Protein AF-K2FFA9-F1 (afdb_monomer_lite)

Structure (mmCIF, N/CA/C/O backbone):
data_AF-K2FFA9-F1
#
_entry.id   AF-K2FFA9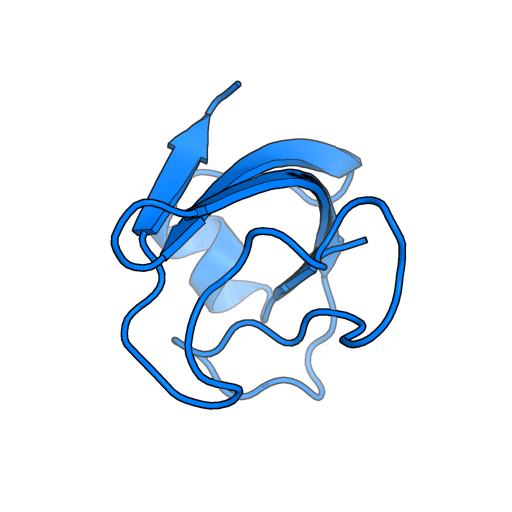-F1
#
loop_
_atom_site.group_PDB
_atom_site.id
_atom_site.type_symbol
_atom_site.label_atom_id
_atom_site.label_alt_id
_atom_site.label_comp_id
_atom_site.label_asym_id
_atom_site.label_entity_id
_atom_site.label_seq_id
_atom_site.pdbx_PDB_ins_code
_atom_site.Cartn_x
_atom_site.Cartn_y
_atom_site.Cartn_z
_atom_site.occupancy
_atom_site.B_iso_or_equiv
_atom_site.auth_seq_id
_atom_site.auth_comp_id
_atom_site.auth_asym_id
_atom_site.auth_atom_id
_atom_site.pdbx_PDB_model_num
ATOM 1 N N . MET A 1 1 ? 4.244 -9.944 4.863 1.00 83.69 1 MET A N 1
ATOM 2 C CA . MET A 1 1 ? 4.493 -9.415 3.502 1.00 83.69 1 MET A CA 1
ATOM 3 C C . MET A 1 1 ? 3.272 -8.644 3.030 1.00 83.69 1 MET A C 1
ATOM 5 O O . MET A 1 1 ? 2.166 -9.006 3.420 1.00 83.69 1 MET A O 1
ATOM 9 N N . ALA A 1 2 ? 3.484 -7.573 2.269 1.00 89.94 2 ALA A N 1
ATOM 10 C CA . ALA A 1 2 ? 2.457 -6.727 1.664 1.00 89.94 2 ALA A CA 1
ATOM 11 C C . ALA A 1 2 ? 2.389 -7.045 0.174 1.00 89.94 2 ALA A C 1
ATOM 13 O O . ALA A 1 2 ? 3.415 -6.947 -0.493 1.00 89.94 2 ALA A O 1
ATOM 14 N N . ARG A 1 3 ? 1.226 -7.433 -0.347 1.00 93.38 3 ARG A N 1
ATOM 15 C CA . ARG A 1 3 ? 1.072 -7.752 -1.769 1.00 93.38 3 ARG A CA 1
ATOM 16 C C . ARG A 1 3 ? 0.483 -6.571 -2.523 1.00 93.38 3 ARG A C 1
ATOM 18 O O . ARG A 1 3 ? -0.536 -6.028 -2.096 1.00 93.38 3 ARG A O 1
ATOM 25 N N . PHE A 1 4 ? 1.117 -6.218 -3.632 1.00 94.38 4 PHE A N 1
ATOM 26 C CA . PHE A 1 4 ? 0.780 -5.084 -4.485 1.00 94.38 4 PHE A CA 1
ATOM 27 C C . PHE A 1 4 ? 0.718 -5.523 -5.944 1.00 94.38 4 PHE A C 1
ATOM 29 O O . PHE A 1 4 ? 1.487 -6.385 -6.356 1.00 94.38 4 PHE A O 1
ATOM 36 N N . ASN A 1 5 ? -0.118 -4.872 -6.747 1.00 96.06 5 ASN A N 1
ATOM 37 C CA . ASN A 1 5 ? 0.006 -4.958 -8.199 1.00 96.06 5 ASN A CA 1
ATOM 38 C C . ASN A 1 5 ? 1.308 -4.275 -8.674 1.00 96.06 5 ASN A C 1
ATOM 40 O O . ASN A 1 5 ? 1.708 -3.264 -8.088 1.00 96.06 5 ASN A O 1
ATOM 44 N N . ASP A 1 6 ? 1.934 -4.758 -9.753 1.00 93.75 6 ASP A N 1
ATOM 45 C CA . ASP A 1 6 ? 3.144 -4.136 -10.322 1.00 93.75 6 ASP A CA 1
ATOM 46 C C . ASP A 1 6 ? 2.932 -2.662 -10.718 1.00 93.75 6 ASP A C 1
ATOM 48 O O . ASP A 1 6 ? 3.807 -1.820 -10.492 1.00 93.75 6 ASP A O 1
ATOM 52 N N . LEU A 1 7 ? 1.750 -2.316 -11.242 1.00 94.75 7 LEU A N 1
ATOM 53 C CA . LEU A 1 7 ? 1.399 -0.929 -11.570 1.00 94.75 7 LEU A CA 1
ATOM 54 C C . LEU A 1 7 ? 1.387 -0.053 -10.316 1.00 94.75 7 LEU A C 1
ATOM 56 O O . LEU A 1 7 ? 1.913 1.051 -10.318 1.00 94.75 7 LEU A O 1
ATOM 60 N N . THR A 1 8 ? 0.855 -0.574 -9.210 1.00 93.12 8 THR A N 1
ATOM 61 C CA . THR A 1 8 ? 0.785 0.157 -7.938 1.00 93.12 8 THR A CA 1
ATOM 62 C C . THR A 1 8 ? 2.157 0.332 -7.301 1.00 93.12 8 THR A C 1
ATOM 64 O O . THR A 1 8 ? 2.436 1.394 -6.757 1.00 93.12 8 THR A O 1
ATOM 67 N N . LEU A 1 9 ? 3.037 -0.670 -7.389 1.00 92.81 9 LEU A N 1
ATOM 68 C CA . LEU A 1 9 ? 4.432 -0.506 -6.968 1.00 92.81 9 LEU A CA 1
ATOM 69 C C . LEU A 1 9 ? 5.120 0.593 -7.777 1.00 92.81 9 LEU A C 1
ATOM 71 O O . LEU A 1 9 ? 5.773 1.456 -7.195 1.00 92.81 9 LEU A O 1
ATOM 75 N N . THR A 1 10 ? 4.912 0.594 -9.094 1.00 93.81 10 THR A N 1
ATOM 76 C CA . THR A 1 10 ? 5.473 1.603 -10.000 1.00 93.81 10 THR A CA 1
ATOM 77 C C . THR A 1 10 ? 4.963 3.005 -9.664 1.00 93.81 10 THR A C 1
ATOM 79 O O . THR A 1 10 ? 5.773 3.915 -9.494 1.00 93.81 10 THR A O 1
ATOM 82 N N . ASP A 1 11 ? 3.651 3.172 -9.481 1.00 93.38 11 ASP A N 1
ATOM 83 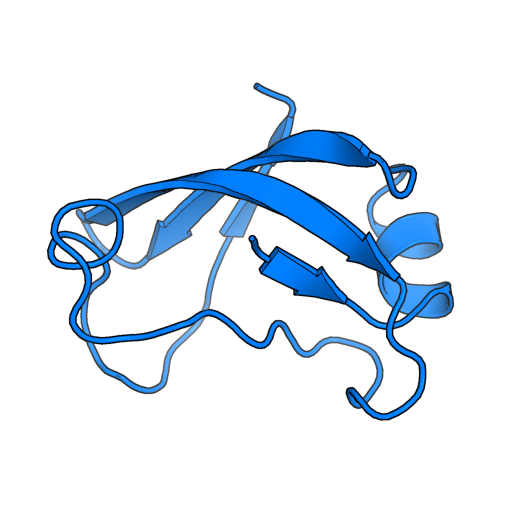C CA . ASP A 1 11 ? 3.027 4.456 -9.128 1.00 93.38 11 ASP A CA 1
ATOM 84 C C . ASP A 1 11 ? 3.508 4.987 -7.768 1.00 93.38 11 ASP A C 1
ATOM 86 O O . ASP A 1 11 ? 3.649 6.195 -7.575 1.00 93.38 11 ASP A O 1
ATOM 90 N N . LEU A 1 12 ? 3.804 4.088 -6.824 1.00 90.69 12 LEU A N 1
ATOM 91 C CA . LEU A 1 12 ? 4.362 4.428 -5.513 1.00 90.69 12 LEU A CA 1
ATOM 92 C C . LEU A 1 12 ? 5.893 4.607 -5.530 1.00 90.69 12 LEU A C 1
ATOM 94 O O . LEU A 1 12 ? 6.476 4.985 -4.511 1.00 90.69 12 LEU A O 1
ATOM 98 N N . GLY A 1 13 ? 6.563 4.341 -6.657 1.00 93.50 13 GLY A N 1
ATOM 99 C CA . GLY A 1 13 ? 8.024 4.385 -6.773 1.00 93.50 13 GLY A CA 1
ATOM 100 C C . GLY A 1 13 ? 8.734 3.333 -5.912 1.00 93.50 13 GLY A C 1
ATOM 101 O O . GLY A 1 13 ? 9.820 3.586 -5.385 1.00 93.50 13 GLY A O 1
ATOM 102 N N . LEU A 1 14 ? 8.101 2.175 -5.725 1.00 92.62 14 LEU A N 1
ATOM 103 C CA . LEU A 1 14 ? 8.578 1.051 -4.926 1.00 92.62 14 LEU A CA 1
ATOM 104 C C . LEU A 1 14 ? 8.963 -0.129 -5.819 1.00 92.62 14 LEU A C 1
ATOM 106 O O . LEU A 1 14 ? 8.490 -0.273 -6.942 1.00 92.62 14 LEU A O 1
ATOM 110 N N . VAL A 1 15 ? 9.798 -1.016 -5.285 1.00 92.69 15 VAL A N 1
ATOM 111 C CA . VAL A 1 15 ? 10.168 -2.277 -5.937 1.00 92.69 15 VAL A CA 1
ATOM 112 C C . VAL A 1 15 ? 9.768 -3.454 -5.057 1.00 92.69 15 VAL A C 1
ATOM 114 O O . VAL A 1 15 ? 9.774 -3.358 -3.827 1.00 92.69 15 VAL A O 1
ATOM 117 N N . SER A 1 16 ? 9.436 -4.585 -5.678 1.00 93.31 16 SER A N 1
ATOM 118 C CA . SER A 1 16 ? 9.261 -5.842 -4.945 1.00 93.31 16 SER A CA 1
ATOM 119 C C . SER A 1 16 ? 10.547 -6.175 -4.175 1.00 93.31 16 SER A C 1
ATOM 121 O O . SER A 1 16 ? 11.652 -6.003 -4.686 1.00 93.31 16 SER A O 1
ATOM 123 N N . GLY A 1 17 ? 10.407 -6.615 -2.928 1.00 92.75 17 GLY A N 1
ATOM 124 C CA . GLY A 1 17 ? 11.505 -6.818 -1.985 1.00 92.75 17 GLY A CA 1
ATOM 125 C C . GLY A 1 17 ? 11.827 -5.603 -1.107 1.00 92.75 17 GLY A C 1
ATOM 126 O O . GLY A 1 17 ? 12.567 -5.756 -0.137 1.00 92.75 17 GLY A O 1
ATOM 127 N N . ALA A 1 18 ? 11.266 -4.421 -1.382 1.00 92.00 18 ALA A N 1
ATOM 128 C CA . ALA A 1 18 ? 11.482 -3.244 -0.544 1.00 92.00 18 ALA A CA 1
ATOM 129 C C . ALA A 1 18 ? 10.796 -3.379 0.825 1.00 92.00 18 ALA A C 1
ATOM 131 O O . ALA A 1 18 ? 9.659 -3.846 0.926 1.00 92.00 18 ALA A O 1
ATOM 132 N N . SER A 1 19 ? 11.469 -2.907 1.875 1.00 91.69 19 SER A N 1
ATOM 133 C CA . SER A 1 19 ? 10.848 -2.682 3.181 1.00 91.69 19 SER A CA 1
ATOM 134 C C . SER A 1 19 ? 9.940 -1.460 3.109 1.00 91.69 19 SER A C 1
ATOM 136 O O . SER A 1 19 ? 10.381 -0.365 2.765 1.00 91.69 19 SER A O 1
ATOM 138 N N . VAL A 1 20 ? 8.669 -1.651 3.438 1.00 91.00 20 VAL A N 1
ATOM 139 C CA . VAL A 1 20 ? 7.651 -0.603 3.448 1.00 91.00 20 VAL A CA 1
ATOM 140 C C . VAL A 1 20 ? 6.998 -0.514 4.814 1.00 91.00 20 VAL A C 1
ATOM 142 O O . VAL A 1 20 ? 6.783 -1.522 5.498 1.00 91.00 20 VAL A O 1
ATOM 145 N N . ARG A 1 21 ? 6.659 0.713 5.194 1.00 89.94 21 ARG A N 1
ATOM 146 C CA . ARG A 1 21 ? 5.836 1.005 6.357 1.00 89.94 21 ARG A CA 1
ATOM 147 C C . ARG A 1 21 ? 4.414 1.256 5.881 1.00 89.94 21 ARG A C 1
ATOM 149 O O . ARG A 1 21 ? 4.166 2.159 5.088 1.00 89.94 21 ARG A O 1
ATOM 156 N N . LEU A 1 22 ? 3.484 0.432 6.345 1.00 87.44 22 LEU A N 1
ATOM 157 C CA . LEU A 1 22 ? 2.059 0.622 6.120 1.00 87.44 22 LEU A CA 1
ATOM 158 C C . LEU A 1 22 ? 1.451 1.308 7.331 1.00 87.44 22 LEU A C 1
ATOM 160 O O . LEU A 1 22 ? 1.672 0.864 8.456 1.00 87.44 22 LEU A O 1
ATOM 164 N N . MET A 1 23 ? 0.666 2.351 7.095 1.00 85.25 23 MET A N 1
ATOM 165 C CA . MET A 1 23 ? -0.061 3.073 8.132 1.00 85.25 23 MET A CA 1
ATOM 166 C C . MET A 1 23 ? -1.561 3.008 7.870 1.00 85.25 23 MET A C 1
ATOM 168 O O . MET A 1 23 ? -2.015 3.263 6.754 1.00 85.25 23 MET A O 1
ATOM 172 N N . GLN A 1 24 ? -2.335 2.698 8.907 1.00 81.31 24 GLN A N 1
ATOM 173 C CA . GLN A 1 24 ? -3.792 2.661 8.848 1.00 81.31 24 GLN A CA 1
ATOM 174 C C . GLN A 1 24 ? -4.381 3.172 10.162 1.00 81.31 24 GLN A C 1
ATOM 176 O O . GLN A 1 24 ? -4.245 2.536 11.208 1.00 81.31 24 GLN A O 1
ATOM 181 N N . GLY A 1 25 ? -5.051 4.325 10.120 1.00 79.88 25 GLY A N 1
ATOM 182 C CA . GLY A 1 25 ? -5.495 5.009 11.335 1.00 79.88 25 GLY A CA 1
ATOM 183 C C . GLY A 1 25 ? -4.303 5.368 12.231 1.00 79.88 25 GLY A C 1
ATOM 184 O O . GLY A 1 25 ? -3.393 6.063 11.795 1.00 79.88 25 GLY A O 1
ATOM 185 N N . GLN A 1 26 ? -4.307 4.880 13.474 1.00 76.56 26 GLN A N 1
ATOM 186 C CA . GLN A 1 26 ? -3.179 4.996 14.421 1.00 76.56 26 GLN A CA 1
ATOM 187 C C . GLN A 1 26 ? -2.236 3.778 14.380 1.00 76.56 26 GLN A C 1
ATOM 189 O O . GLN A 1 26 ? -1.270 3.695 15.136 1.00 76.56 26 GLN A O 1
ATOM 194 N N . GLY A 1 27 ? -2.548 2.810 13.523 1.00 80.00 27 GLY A N 1
ATOM 195 C CA . GLY A 1 27 ? -1.811 1.577 13.342 1.00 80.00 27 GLY A CA 1
ATOM 196 C C . GLY A 1 27 ? -0.665 1.705 12.361 1.00 80.00 27 GLY A C 1
ATOM 197 O O . GLY A 1 27 ? -0.797 2.364 11.332 1.00 80.00 27 GLY A O 1
ATOM 198 N N . GLU A 1 28 ? 0.425 0.993 12.627 1.00 83.75 28 GLU A N 1
ATOM 199 C CA . GLU A 1 28 ? 1.524 0.833 11.681 1.00 83.75 28 GLU A CA 1
ATOM 200 C C . GLU A 1 28 ? 2.001 -0.621 11.609 1.00 83.75 28 GLU A C 1
ATOM 202 O O . GLU A 1 28 ? 1.937 -1.360 12.597 1.00 83.75 28 GLU A O 1
ATOM 207 N N . ALA A 1 29 ? 2.512 -1.012 10.443 1.00 85.25 29 ALA A N 1
ATOM 208 C CA . ALA A 1 29 ? 3.139 -2.304 10.205 1.00 85.25 29 ALA A CA 1
ATOM 209 C C . ALA A 1 29 ? 4.336 -2.163 9.255 1.00 85.25 29 ALA A C 1
ATOM 211 O O . ALA A 1 29 ? 4.230 -1.549 8.196 1.00 85.25 29 ALA A O 1
ATOM 212 N N . LEU A 1 30 ? 5.469 -2.772 9.612 1.00 87.38 30 LEU A N 1
ATOM 213 C CA . LEU A 1 30 ? 6.627 -2.906 8.725 1.00 87.38 30 LEU A CA 1
ATOM 214 C C . LEU A 1 30 ? 6.571 -4.245 7.997 1.00 87.38 30 LEU A C 1
ATOM 216 O O . LEU A 1 30 ? 6.340 -5.295 8.603 1.00 87.38 30 LEU A O 1
ATOM 220 N N . MET A 1 31 ? 6.778 -4.216 6.687 1.00 88.00 31 MET A N 1
ATOM 221 C CA . MET A 1 31 ? 6.603 -5.388 5.842 1.00 88.00 31 MET A CA 1
ATOM 222 C C . MET A 1 31 ? 7.377 -5.275 4.540 1.00 88.00 31 MET A C 1
ATOM 224 O O . MET A 1 31 ? 7.668 -4.190 4.063 1.00 88.00 31 MET A O 1
ATOM 228 N N . ILE A 1 32 ? 7.692 -6.424 3.950 1.00 91.50 32 ILE A N 1
ATOM 229 C CA . ILE A 1 32 ? 8.293 -6.486 2.620 1.00 91.50 32 ILE A CA 1
ATOM 230 C C . ILE A 1 32 ? 7.192 -6.396 1.565 1.00 91.50 32 ILE A C 1
ATOM 232 O O . ILE A 1 32 ? 6.214 -7.152 1.643 1.00 91.50 32 ILE A O 1
ATOM 236 N N . ALA A 1 33 ? 7.357 -5.482 0.611 1.00 93.12 33 ALA A N 1
ATOM 237 C CA . ALA A 1 33 ? 6.521 -5.355 -0.572 1.00 93.12 33 ALA A CA 1
ATOM 238 C C . ALA A 1 33 ? 6.765 -6.524 -1.530 1.00 93.12 33 ALA A C 1
ATOM 240 O O . ALA A 1 33 ? 7.905 -6.894 -1.791 1.00 93.12 33 ALA A O 1
ATOM 241 N N . VAL A 1 34 ? 5.696 -7.112 -2.053 1.00 94.38 34 VAL A N 1
ATOM 242 C CA . VAL A 1 34 ? 5.731 -8.248 -2.975 1.00 94.38 34 VAL A CA 1
ATOM 243 C C . VAL A 1 34 ? 4.801 -7.943 -4.140 1.00 94.38 34 VAL A C 1
ATOM 245 O O . VAL A 1 34 ? 3.636 -7.609 -3.922 1.00 94.38 34 VAL A O 1
ATOM 248 N N . ALA A 1 35 ? 5.312 -8.061 -5.362 1.00 94.44 35 ALA A N 1
ATOM 249 C CA . ALA A 1 35 ? 4.494 -7.975 -6.566 1.00 94.44 35 ALA A CA 1
ATOM 250 C C . ALA A 1 35 ? 3.572 -9.204 -6.688 1.00 94.44 35 ALA A C 1
ATOM 252 O O . ALA A 1 35 ? 4.024 -10.345 -6.598 1.00 94.44 35 ALA A O 1
ATOM 253 N N . ASP A 1 36 ? 2.280 -8.966 -6.884 1.00 94.38 36 ASP A N 1
ATOM 254 C CA . ASP A 1 36 ? 1.239 -9.963 -7.123 1.00 94.38 36 ASP A CA 1
ATOM 255 C C . ASP A 1 36 ? 0.156 -9.343 -8.021 1.00 94.38 36 ASP A C 1
ATOM 257 O O . ASP A 1 36 ? -0.706 -8.587 -7.569 1.00 94.38 36 ASP A O 1
ATOM 261 N N . ASN A 1 37 ? 0.187 -9.682 -9.311 1.00 92.88 37 ASN A N 1
ATOM 262 C CA . ASN A 1 37 ? -0.759 -9.158 -10.302 1.00 92.88 37 ASN A CA 1
ATOM 263 C C . ASN A 1 37 ? -2.175 -9.745 -10.188 1.00 92.88 37 ASN A C 1
ATOM 265 O O . ASN A 1 37 ? -3.055 -9.334 -10.940 1.00 92.88 37 ASN A O 1
ATOM 269 N N . ASN A 1 38 ? -2.428 -10.651 -9.234 1.00 92.69 38 ASN A N 1
ATOM 270 C CA . ASN A 1 38 ? -3.794 -11.025 -8.858 1.00 92.69 38 ASN A CA 1
ATOM 271 C C . ASN A 1 38 ? -4.454 -9.980 -7.944 1.00 92.69 38 ASN A C 1
ATOM 273 O O . ASN A 1 38 ? -5.662 -10.046 -7.711 1.00 92.69 38 ASN A O 1
ATOM 277 N N . ILE A 1 39 ? -3.684 -9.026 -7.409 1.00 91.88 39 ILE A N 1
ATOM 278 C CA . ILE A 1 39 ? -4.218 -7.895 -6.652 1.00 91.88 39 ILE A CA 1
ATOM 279 C C . ILE A 1 39 ? -4.656 -6.800 -7.63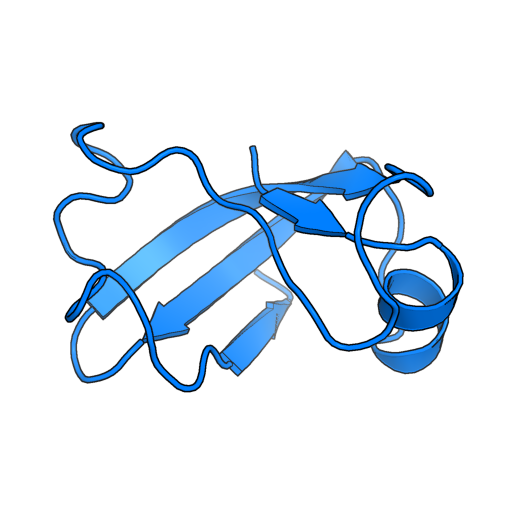6 1.00 91.88 39 ILE A C 1
ATOM 281 O O . ILE A 1 39 ? -3.888 -6.455 -8.541 1.00 91.88 39 ILE A O 1
ATOM 285 N N . PRO A 1 40 ? -5.865 -6.228 -7.479 1.00 91.31 40 PRO A N 1
ATOM 286 C CA . PRO A 1 40 ? -6.288 -5.080 -8.273 1.00 91.31 40 PRO A CA 1
ATOM 287 C C . PRO A 1 40 ? -5.333 -3.892 -8.112 1.00 91.31 40 PRO A C 1
ATOM 289 O O . PRO A 1 40 ? -4.800 -3.651 -7.027 1.00 91.31 40 PRO A O 1
ATOM 292 N N . ALA A 1 41 ? -5.143 -3.116 -9.179 1.00 90.69 41 ALA A N 1
ATOM 293 C CA . ALA A 1 41 ? -4.370 -1.880 -9.101 1.00 90.69 41 ALA A CA 1
ATOM 294 C C . ALA A 1 41 ? -4.995 -0.905 -8.081 1.00 90.69 41 ALA A C 1
ATOM 296 O O . ALA A 1 41 ? -6.215 -0.758 -8.013 1.00 90.69 41 ALA A O 1
ATOM 297 N N . GLY A 1 42 ? -4.154 -0.263 -7.270 1.00 87.25 42 GLY A N 1
ATOM 298 C CA . GLY A 1 42 ? -4.556 0.630 -6.181 1.00 87.25 42 GLY A CA 1
ATOM 299 C C . GLY A 1 42 ? -4.951 -0.090 -4.886 1.00 87.25 42 GLY A C 1
ATOM 300 O O . GLY A 1 42 ? -5.259 0.569 -3.896 1.00 87.25 42 GLY A O 1
ATOM 301 N N . CYS A 1 43 ? -4.933 -1.426 -4.861 1.00 87.44 43 CYS A N 1
ATOM 302 C CA . CYS A 1 43 ? -5.205 -2.216 -3.664 1.00 87.44 43 CYS A CA 1
ATOM 303 C C . CYS A 1 43 ? -3.926 -2.825 -3.081 1.00 87.44 43 CYS A C 1
ATOM 305 O O . CYS A 1 43 ? -2.968 -3.136 -3.789 1.00 87.44 43 CYS A O 1
ATOM 307 N N . ILE A 1 44 ? -3.948 -3.045 -1.767 1.00 86.81 44 ILE A N 1
ATOM 308 C CA . ILE A 1 44 ? -2.886 -3.726 -1.028 1.00 86.81 44 ILE A CA 1
ATOM 309 C C . ILE A 1 44 ? -3.528 -4.891 -0.291 1.00 86.81 44 ILE A C 1
ATOM 311 O O . ILE A 1 44 ? -4.492 -4.700 0.451 1.00 86.81 44 ILE A O 1
ATOM 315 N N . CYS A 1 45 ? -2.997 -6.098 -0.469 1.00 87.94 45 CYS A N 1
ATOM 316 C CA . CYS A 1 45 ? -3.426 -7.245 0.320 1.00 87.94 45 CYS A CA 1
ATOM 317 C C . CYS A 1 45 ? -2.384 -7.570 1.388 1.00 87.94 45 CYS A C 1
ATOM 319 O O . CYS A 1 45 ? -1.232 -7.897 1.091 1.00 87.94 45 CYS A O 1
ATOM 321 N N . VAL A 1 46 ? -2.812 -7.504 2.645 1.00 84.44 46 VAL A N 1
ATOM 322 C CA . VAL A 1 46 ? -1.982 -7.770 3.819 1.00 84.44 46 VAL A CA 1
ATOM 323 C C . VAL A 1 46 ? -2.549 -8.953 4.590 1.00 84.44 46 VAL A C 1
ATOM 325 O O . VAL A 1 46 ? -3.764 -9.112 4.697 1.00 84.44 46 VAL A O 1
ATOM 328 N N . SER A 1 47 ? -1.683 -9.809 5.131 1.00 73.56 47 SER A N 1
ATOM 329 C CA . SER A 1 47 ? -2.131 -10.877 6.027 1.00 73.56 47 SER A CA 1
ATOM 330 C C . SER A 1 47 ? -2.627 -10.260 7.339 1.00 73.56 47 SER A C 1
ATOM 332 O O . SER A 1 47 ? -1.828 -9.756 8.131 1.00 73.56 47 SER A O 1
ATOM 334 N N . ALA A 1 48 ? -3.940 -10.278 7.561 1.00 63.34 48 ALA A N 1
ATOM 335 C CA . ALA A 1 48 ? -4.551 -9.901 8.834 1.00 63.34 48 ALA A CA 1
ATOM 336 C C . ALA A 1 48 ? -4.298 -10.977 9.916 1.00 63.34 48 ALA A C 1
ATOM 338 O O . ALA A 1 48 ? -3.956 -12.115 9.595 1.00 63.34 48 ALA A O 1
ATOM 339 N N . ALA A 1 49 ? -4.476 -10.612 11.191 1.00 55.44 49 ALA A N 1
ATOM 340 C CA . ALA A 1 49 ? -4.338 -11.489 12.367 1.00 55.44 49 ALA A CA 1
ATOM 341 C C . ALA A 1 49 ? -2.918 -12.024 12.670 1.00 55.44 49 ALA A C 1
ATOM 343 O O . ALA A 1 49 ? -2.765 -13.043 13.342 1.00 55.44 49 ALA A O 1
ATOM 344 N N . HIS A 1 50 ? -1.869 -11.316 12.242 1.00 59.38 50 HIS A N 1
ATOM 345 C CA . HIS A 1 50 ? -0.495 -11.565 12.689 1.00 59.38 50 HIS A CA 1
ATOM 346 C C . HIS A 1 50 ? -0.065 -10.491 13.701 1.00 59.38 50 HIS A C 1
ATOM 348 O O . HIS A 1 50 ? -0.523 -9.353 13.623 1.00 59.38 50 HIS A O 1
ATOM 354 N N . SER A 1 51 ? 0.843 -10.800 14.634 1.00 59.94 51 SER A N 1
ATOM 355 C CA . SER A 1 51 ? 1.321 -9.827 15.639 1.00 59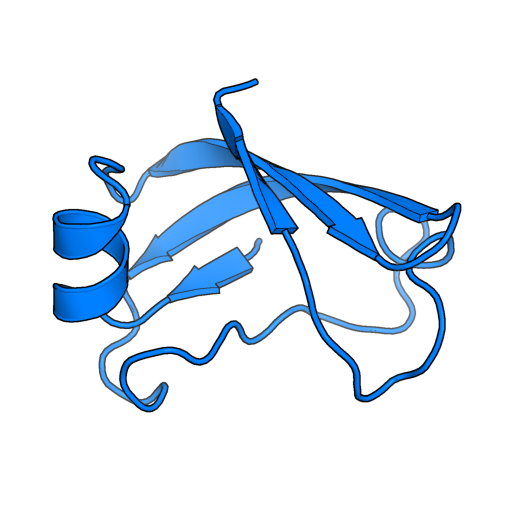.94 51 SER A CA 1
ATOM 356 C C . SER A 1 51 ? 1.923 -8.556 15.021 1.00 59.94 51 SER A C 1
ATOM 358 O O . SER A 1 51 ? 1.901 -7.495 15.634 1.00 59.94 51 SER A O 1
ATOM 360 N N . SER A 1 52 ? 2.426 -8.655 13.787 1.00 58.78 52 SER A N 1
ATOM 361 C CA . SER A 1 52 ? 2.969 -7.531 13.018 1.00 58.78 52 SER A CA 1
ATOM 362 C C . SER A 1 52 ? 1.908 -6.672 12.317 1.00 58.78 52 SER A C 1
ATOM 364 O O . SER A 1 52 ? 2.238 -5.585 11.864 1.00 58.78 52 SER A O 1
ATOM 366 N N . THR A 1 53 ? 0.668 -7.154 12.178 1.00 56.34 53 THR A N 1
ATOM 367 C CA . THR A 1 53 ? -0.453 -6.449 11.523 1.00 56.34 53 THR A CA 1
ATOM 368 C C . THR A 1 53 ? -1.623 -6.188 12.467 1.00 56.34 53 THR A C 1
ATOM 370 O O . THR A 1 53 ? -2.556 -5.496 12.086 1.00 56.34 53 THR A O 1
ATOM 373 N N . SER A 1 54 ? -1.556 -6.662 13.714 1.00 60.25 54 SER A N 1
ATOM 374 C CA . SER A 1 54 ? -2.586 -6.468 14.746 1.00 60.25 54 SER A CA 1
ATOM 375 C C . SER A 1 54 ? -2.789 -5.009 15.155 1.00 60.25 54 SER A C 1
ATOM 377 O O . SER A 1 54 ? -3.801 -4.686 15.767 1.00 60.25 54 SER A O 1
ATOM 379 N N . LYS A 1 55 ? -1.820 -4.141 14.839 1.00 61.94 55 LYS A N 1
ATOM 380 C CA . LYS A 1 55 ? -1.927 -2.695 15.034 1.00 61.94 55 LYS A CA 1
ATOM 381 C C . LYS A 1 55 ? -2.669 -1.998 13.902 1.00 61.94 55 LYS A C 1
ATOM 383 O O . LYS A 1 55 ? -3.162 -0.903 14.142 1.00 61.94 55 LYS A O 1
ATOM 388 N N . LEU A 1 56 ? -2.718 -2.579 12.697 1.00 64.25 56 LEU A N 1
ATOM 389 C CA . LEU A 1 56 ? -3.525 -2.027 11.608 1.00 64.25 56 LEU A CA 1
ATOM 390 C C . LEU A 1 56 ? -4.991 -2.049 12.051 1.00 64.25 56 LEU A C 1
ATOM 392 O O . LEU A 1 56 ? -5.410 -2.999 12.708 1.00 64.25 56 LEU A O 1
ATOM 396 N N . GLY A 1 57 ? -5.708 -0.960 11.766 1.00 63.28 57 GLY A N 1
ATOM 397 C CA . GLY A 1 57 ? -7.072 -0.724 12.242 1.00 63.28 57 GLY A CA 1
ATOM 398 C C . GLY A 1 57 ? -8.108 -1.669 11.623 1.00 63.28 57 GLY A C 1
ATOM 399 O O . GLY A 1 57 ? -7.993 -2.888 11.694 1.00 63.28 57 GLY A O 1
ATOM 400 N N . ASP A 1 58 ? -9.166 -1.118 11.034 1.00 64.25 58 ASP A N 1
ATOM 401 C CA . ASP A 1 58 ? -10.238 -1.930 10.450 1.00 64.25 58 ASP A CA 1
ATOM 402 C C . ASP A 1 58 ? -9.730 -2.873 9.343 1.00 64.25 58 ASP A C 1
ATOM 404 O O . ASP A 1 58 ? -8.820 -2.538 8.589 1.00 64.25 58 ASP A O 1
ATOM 408 N N . MET A 1 59 ? -10.351 -4.047 9.173 1.00 63.22 59 MET A N 1
ATOM 409 C CA . MET A 1 59 ? -9.983 -4.988 8.094 1.00 63.22 59 MET A CA 1
ATOM 410 C C . MET A 1 59 ? -10.075 -4.374 6.684 1.00 63.22 59 MET A C 1
ATOM 412 O O . MET A 1 59 ? -9.442 -4.874 5.756 1.00 63.22 59 MET A O 1
ATOM 416 N N . PHE A 1 60 ? -10.848 -3.296 6.531 1.00 59.16 60 PHE A N 1
ATOM 417 C CA . PHE A 1 60 ? -11.002 -2.534 5.299 1.00 59.16 60 PHE A CA 1
ATOM 418 C C . PHE A 1 60 ? -10.880 -1.045 5.616 1.00 59.16 60 PHE A C 1
ATOM 420 O O . PHE A 1 60 ? -11.556 -0.540 6.508 1.00 59.16 60 PHE A O 1
ATOM 427 N N . GLY A 1 61 ? -10.034 -0.331 4.883 1.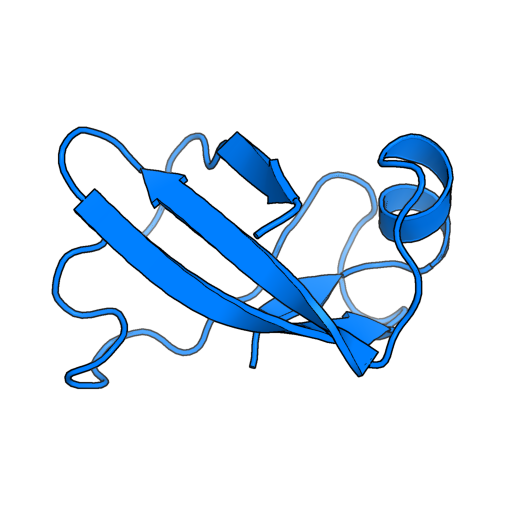00 68.88 61 GLY A N 1
ATOM 428 C CA . GLY A 1 61 ? -9.847 1.100 5.077 1.00 68.88 61 GLY A CA 1
ATOM 429 C C . GLY A 1 61 ? -8.706 1.642 4.231 1.00 68.88 61 GLY A C 1
ATOM 430 O O . GLY A 1 61 ? -7.977 0.889 3.587 1.00 68.88 61 GLY A O 1
ATOM 431 N N . GLN A 1 62 ? -8.564 2.964 4.223 1.00 74.88 62 GLN A N 1
ATOM 432 C CA . GLN A 1 62 ? -7.455 3.618 3.541 1.00 74.88 62 GLN A CA 1
ATOM 433 C C . GLN A 1 62 ? -6.134 3.269 4.240 1.00 74.88 62 GLN A C 1
ATOM 435 O O . GLN A 1 62 ? -6.001 3.455 5.450 1.00 74.88 62 GLN A O 1
ATOM 440 N N . ILE A 1 63 ? -5.164 2.786 3.465 1.00 80.19 63 ILE A N 1
ATOM 441 C CA . ILE A 1 63 ? -3.810 2.472 3.925 1.00 80.19 63 ILE A CA 1
ATOM 442 C C . ILE A 1 63 ? -2.840 3.412 3.213 1.00 80.19 63 ILE A C 1
ATOM 444 O O . ILE A 1 63 ? -2.848 3.498 1.985 1.00 80.19 63 ILE A O 1
ATOM 448 N N . SER A 1 64 ? -1.999 4.094 3.984 1.00 82.31 64 SER A N 1
ATOM 449 C CA . SER A 1 64 ? -0.884 4.887 3.463 1.00 82.31 64 SER A CA 1
ATOM 450 C C . SER A 1 64 ? 0.387 4.046 3.448 1.00 82.31 64 SER A C 1
ATOM 452 O O . SER A 1 64 ? 0.638 3.269 4.371 1.00 82.31 64 SER A O 1
ATOM 454 N N . VAL A 1 65 ? 1.192 4.207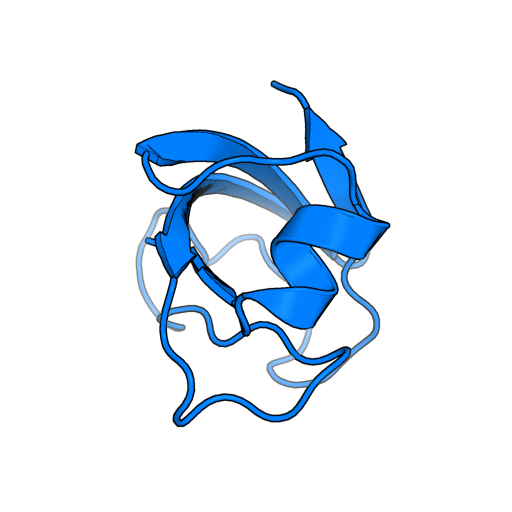 2.399 1.00 80.19 65 VAL A N 1
ATOM 455 C CA . VAL A 1 65 ? 2.456 3.485 2.214 1.00 80.19 65 VAL A CA 1
ATOM 456 C C . VAL A 1 65 ? 3.600 4.482 2.270 1.00 80.19 65 VAL A C 1
ATOM 458 O O . VAL A 1 65 ? 3.656 5.410 1.466 1.00 80.19 65 VAL A O 1
ATOM 461 N N . GLU A 1 66 ? 4.528 4.268 3.194 1.00 80.75 66 GLU A N 1
ATOM 462 C CA . GLU A 1 66 ? 5.752 5.049 3.325 1.00 80.75 66 GLU A CA 1
ATOM 463 C C . GLU A 1 66 ? 6.975 4.158 3.075 1.00 80.75 66 GLU A C 1
ATOM 465 O O . GLU A 1 66 ? 6.984 2.959 3.382 1.00 80.75 66 GLU A O 1
ATOM 470 N N . ARG A 1 67 ? 8.032 4.753 2.514 1.00 79.12 67 ARG A N 1
ATOM 471 C CA . ARG A 1 67 ? 9.354 4.120 2.444 1.00 79.12 67 ARG A CA 1
ATOM 472 C C . ARG A 1 67 ? 9.940 4.094 3.859 1.00 79.12 67 ARG A C 1
ATOM 474 O O . ARG A 1 67 ? 9.942 5.135 4.513 1.00 79.12 67 ARG A O 1
ATOM 481 N N . ALA A 1 68 ? 10.358 2.914 4.317 1.00 63.22 68 ALA A N 1
ATOM 482 C CA . ALA A 1 68 ? 10.987 2.734 5.627 1.00 63.22 68 ALA A CA 1
ATOM 483 C C . ALA A 1 68 ? 12.445 3.214 5.633 1.00 63.22 68 ALA A C 1
ATOM 485 O O . ALA A 1 68 ? 13.094 3.133 4.563 1.00 63.22 68 ALA A O 1
#

Secondary structure (DSSP, 8-state):
-EEE-HHHHHHTT--TT-EEEEEETTEEEEEEEEE-TTSPTT-EEE--SSTTTTTS-SSSS--EEEE-

pLDDT: mean 82.47, std 12.4, range [55.44, 96.06]

Sequence (68 aa):
MARFNDLTLTDLGLVSGASVRLMQGQGEALMIAVADNNIPAGCICVSAAHSSTSKLGDMFGQISVERA

Foldseek 3Di:
DKEAAPVQCVVVVHDQQAWKWKDADNFIATDGYHHDNVDDHPDIDDDPPDPRCVRHPDPDDDIDIDHD

Radius of gyration: 10.88 Å; chains: 1; bounding box: 22×17×27 Å